Protein AF-A0A0F9B6E0-F1 (afdb_monomer_lite)

Foldseek 3Di:
DVLVLLLVLLVQLVVVPVCSLVVSCVVSVDDSVSNVVSNVCVVVVVDDPPPVDPDGPDPDDDQLCVVPVCLLVVLVVLLVVQQPDDPPDPDSDRVDQLQVSCVVSVVVVDNDDSVSSVVSVVVVD

Structure (mmCIF, N/CA/C/O backbone):
data_AF-A0A0F9B6E0-F1
#
_entry.id   AF-A0A0F9B6E0-F1
#
loop_
_atom_site.group_PDB
_atom_site.id
_atom_site.type_symbol
_atom_site.label_atom_id
_atom_site.label_alt_id
_atom_site.label_comp_id
_atom_site.label_asym_id
_atom_site.label_entity_id
_atom_site.label_seq_id
_atom_site.pdbx_PDB_ins_code
_atom_site.Cartn_x
_atom_site.Cartn_y
_atom_site.Cartn_z
_atom_site.occupancy
_atom_site.B_iso_or_equiv
_atom_site.auth_seq_id
_atom_site.auth_comp_id
_atom_site.auth_asym_id
_atom_site.auth_atom_id
_atom_site.pdbx_PDB_model_num
ATOM 1 N N . PRO A 1 1 ? -16.412 10.375 5.792 1.00 79.38 1 PRO A N 1
ATOM 2 C CA . PRO A 1 1 ? -16.061 9.048 5.224 1.00 79.38 1 PRO A CA 1
ATOM 3 C C . PRO A 1 1 ? -16.173 7.955 6.291 1.00 79.38 1 PRO A C 1
ATOM 5 O O . PRO A 1 1 ? -15.732 8.175 7.416 1.00 79.38 1 PRO A O 1
ATOM 8 N N . GLU A 1 2 ? -16.772 6.808 5.964 1.00 84.81 2 GLU A N 1
ATOM 9 C CA . GLU A 1 2 ? -17.061 5.747 6.947 1.00 84.81 2 GLU A CA 1
ATOM 10 C C . GLU A 1 2 ? -15.791 5.196 7.626 1.00 84.81 2 GLU A C 1
ATOM 12 O O . GLU A 1 2 ? -15.784 4.943 8.830 1.00 84.81 2 GLU A O 1
ATOM 17 N N . ASN A 1 3 ? -14.673 5.105 6.894 1.00 87.44 3 ASN A N 1
ATOM 18 C CA . ASN A 1 3 ? -13.387 4.648 7.438 1.00 87.44 3 ASN A CA 1
ATOM 19 C C . ASN A 1 3 ? -12.842 5.549 8.559 1.00 87.44 3 ASN A C 1
ATOM 21 O O . ASN A 1 3 ? -12.406 5.052 9.593 1.00 87.44 3 ASN A O 1
ATOM 25 N N . ILE A 1 4 ? -12.949 6.870 8.405 1.00 88.88 4 ILE A N 1
ATOM 26 C CA . ILE A 1 4 ? -12.513 7.827 9.433 1.00 88.88 4 ILE A CA 1
ATOM 27 C C . ILE A 1 4 ? -13.374 7.684 10.694 1.00 88.88 4 ILE A C 1
ATOM 29 O O . ILE A 1 4 ? -12.853 7.687 11.807 1.00 88.88 4 ILE A O 1
ATOM 33 N N . ARG A 1 5 ? -14.693 7.493 10.533 1.00 91.50 5 ARG A N 1
ATOM 34 C CA . ARG A 1 5 ? -15.625 7.331 11.660 1.00 91.50 5 ARG A CA 1
ATOM 35 C C . ARG A 1 5 ? -15.248 6.130 12.528 1.00 91.50 5 ARG A C 1
ATOM 37 O O . ARG A 1 5 ? -15.167 6.260 13.748 1.00 91.50 5 ARG A O 1
ATOM 44 N N . ARG A 1 6 ? -14.987 4.974 11.909 1.00 93.38 6 ARG A N 1
ATOM 45 C CA . ARG A 1 6 ? -1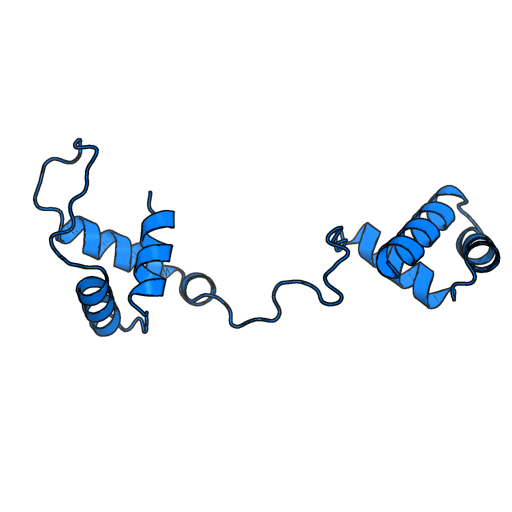4.615 3.753 12.643 1.00 93.38 6 ARG A CA 1
ATOM 46 C C . ARG A 1 6 ? -13.218 3.824 13.267 1.00 93.38 6 ARG A C 1
ATOM 48 O O . ARG A 1 6 ? -13.057 3.320 14.374 1.00 93.38 6 ARG A O 1
ATOM 55 N N . TRP A 1 7 ? -12.236 4.461 12.619 1.00 94.06 7 TRP A N 1
ATOM 56 C CA . TRP A 1 7 ? -10.898 4.643 13.204 1.00 94.06 7 TRP A CA 1
ATOM 57 C C . TRP A 1 7 ? -10.919 5.603 14.393 1.00 94.06 7 TRP A C 1
ATOM 59 O O . TRP A 1 7 ? -10.350 5.283 15.431 1.00 94.06 7 TRP A O 1
ATOM 69 N N . ASN A 1 8 ? -11.662 6.708 14.310 1.00 94.31 8 ASN A N 1
ATOM 70 C CA . ASN A 1 8 ? -11.832 7.617 15.446 1.00 94.31 8 ASN A CA 1
ATOM 71 C C . ASN A 1 8 ? -12.531 6.935 16.631 1.00 94.31 8 ASN A C 1
ATOM 73 O O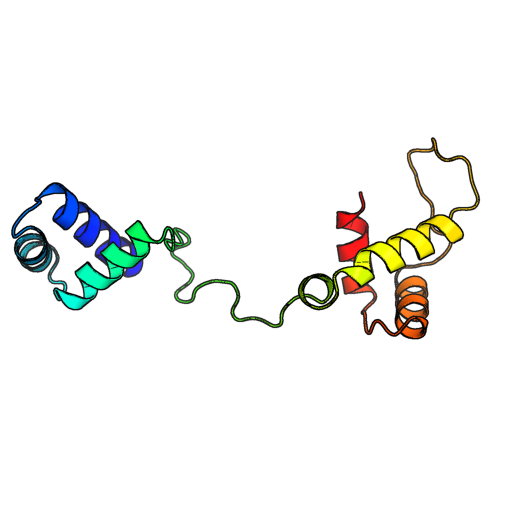 . ASN A 1 8 ? -12.121 7.119 17.774 1.00 94.31 8 ASN A O 1
ATOM 77 N N . ALA A 1 9 ? -13.545 6.101 16.375 1.00 96.06 9 ALA A N 1
ATOM 78 C CA . ALA A 1 9 ? -14.189 5.313 17.426 1.00 96.06 9 ALA A CA 1
ATOM 79 C C . ALA A 1 9 ? -13.229 4.292 18.065 1.00 96.06 9 ALA A C 1
ATOM 81 O O . ALA A 1 9 ? -13.280 4.072 19.274 1.00 96.06 9 ALA A O 1
ATOM 82 N N . ALA A 1 10 ? -12.335 3.688 17.278 1.00 95.94 10 ALA A N 1
ATOM 83 C CA . ALA A 1 10 ? -11.300 2.798 17.797 1.00 95.94 10 ALA A CA 1
ATOM 84 C C . ALA A 1 10 ? -10.254 3.544 18.640 1.00 95.94 10 ALA A C 1
ATOM 86 O O . ALA A 1 10 ? -9.941 3.083 19.735 1.00 95.94 10 ALA A O 1
ATOM 87 N N . LEU A 1 11 ? -9.785 4.715 18.196 1.00 95.75 11 LEU A N 1
ATOM 88 C CA . LEU A 1 11 ? -8.887 5.576 18.976 1.00 95.75 11 LEU A CA 1
ATOM 89 C C . LEU A 1 11 ? -9.524 5.999 20.306 1.00 95.75 11 LEU A C 1
ATOM 91 O O . LEU A 1 11 ? -8.894 5.878 21.354 1.00 95.75 11 LEU A O 1
ATOM 95 N N . LEU A 1 12 ? -10.796 6.410 20.282 1.00 96.19 12 LEU A N 1
ATOM 96 C CA . LEU A 1 12 ? -11.556 6.738 21.490 1.00 96.19 12 LEU A CA 1
ATOM 97 C C . LEU A 1 12 ? -11.641 5.534 22.440 1.00 96.19 12 LEU A C 1
ATOM 99 O O . LEU A 1 12 ? -11.402 5.666 23.638 1.00 96.19 12 LEU A O 1
ATOM 103 N N . ALA A 1 13 ? -11.936 4.342 21.912 1.00 96.19 13 ALA A N 1
ATOM 104 C CA . ALA A 1 13 ? -11.977 3.120 22.710 1.00 96.19 13 ALA A CA 1
ATOM 105 C C . ALA A 1 13 ? -10.618 2.796 23.356 1.00 96.19 13 ALA A C 1
ATOM 107 O O . ALA A 1 13 ? -10.589 2.338 24.497 1.00 96.19 13 ALA A O 1
ATOM 108 N N . MET A 1 14 ? -9.508 3.037 22.649 1.00 94.75 14 MET A N 1
ATOM 109 C CA . MET A 1 14 ? -8.149 2.846 23.171 1.00 94.75 14 MET A CA 1
ATOM 110 C C . MET A 1 14 ? -7.822 3.845 24.285 1.00 94.75 14 MET A C 1
ATOM 112 O O . MET A 1 14 ? -7.260 3.449 25.302 1.00 94.75 14 MET A O 1
ATOM 116 N N . GLN A 1 15 ? -8.216 5.113 24.129 1.00 95.62 15 GLN A N 1
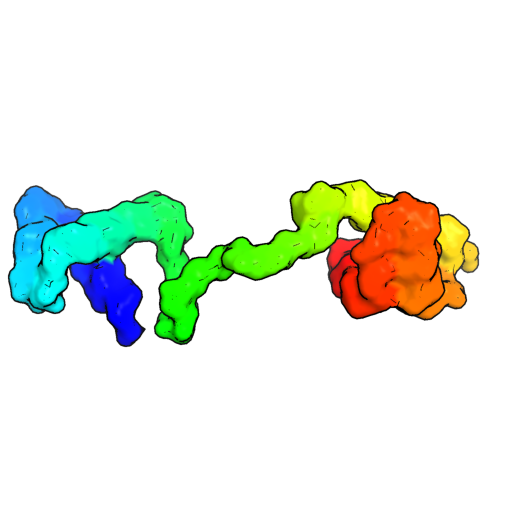ATOM 117 C CA . GLN A 1 15 ? -8.016 6.157 25.142 1.00 95.62 15 GLN A CA 1
ATOM 118 C C . GLN A 1 15 ? -8.821 5.903 26.424 1.00 95.62 15 GLN A C 1
ATOM 120 O O . GLN A 1 15 ? -8.333 6.169 27.518 1.00 95.62 15 GLN A O 1
ATOM 125 N N . LEU A 1 16 ? -10.041 5.371 26.298 1.00 93.88 16 LEU A N 1
ATOM 126 C CA . LEU A 1 16 ? -10.923 5.067 27.431 1.00 93.88 16 LEU A CA 1
ATOM 127 C C . LEU A 1 16 ? -10.507 3.808 28.216 1.00 93.88 16 LEU A C 1
ATOM 129 O O . LEU A 1 16 ? -10.944 3.622 29.350 1.00 93.88 16 LEU A O 1
ATOM 133 N N . GLY A 1 17 ? -9.684 2.928 27.637 1.00 90.81 17 GLY A N 1
ATOM 134 C CA . GLY A 1 17 ? -9.197 1.720 28.307 1.00 90.81 17 GLY A CA 1
ATOM 135 C C . GLY A 1 17 ? -10.282 0.655 28.534 1.00 90.81 17 GLY A C 1
ATOM 136 O O . GLY A 1 17 ? -11.003 0.265 27.610 1.00 90.81 17 GLY A O 1
ATOM 137 N N . TYR A 1 18 ? -10.372 0.115 29.756 1.00 92.69 18 TYR A N 1
ATOM 138 C CA . TYR A 1 18 ? -11.306 -0.973 30.072 1.00 92.69 18 TYR A CA 1
ATOM 139 C C . TYR A 1 18 ? -12.766 -0.536 29.878 1.00 92.69 18 TYR A C 1
ATOM 141 O O . TYR A 1 18 ? -13.191 0.509 30.360 1.00 92.69 18 TYR A O 1
ATOM 149 N N . GLY A 1 19 ? -13.549 -1.330 29.142 1.00 92.44 19 GLY A N 1
ATOM 150 C CA . GLY A 1 19 ? -14.923 -0.968 28.764 1.00 92.44 19 GLY A CA 1
ATOM 151 C C . GLY A 1 19 ? -15.027 0.092 27.655 1.00 92.44 19 GLY A C 1
ATOM 152 O O . GLY A 1 19 ? -16.129 0.349 27.166 1.00 92.44 19 GLY A O 1
ATOM 153 N N . GLY A 1 20 ? -13.901 0.644 27.185 1.00 93.94 20 GLY A N 1
ATOM 154 C CA . GLY A 1 20 ? -13.846 1.688 26.161 1.00 93.94 20 GLY A CA 1
ATOM 155 C C . GLY A 1 20 ? -14.521 1.308 24.844 1.00 93.94 20 GLY A C 1
ATOM 156 O O . GLY A 1 20 ? -15.175 2.146 24.235 1.00 93.94 20 GLY A O 1
ATOM 157 N N . MET A 1 21 ? -14.469 0.035 24.429 1.00 93.69 21 MET A N 1
ATOM 158 C CA . MET A 1 21 ? -15.175 -0.429 23.220 1.00 93.69 21 MET A CA 1
ATOM 159 C C . MET A 1 21 ? -16.698 -0.307 23.327 1.00 93.69 21 MET A C 1
ATOM 161 O O . MET A 1 21 ? -17.352 0.009 22.335 1.00 93.69 21 MET A O 1
ATOM 165 N N . LYS A 1 22 ? -17.269 -0.563 24.511 1.00 95.38 22 LYS A N 1
ATOM 166 C CA . LYS A 1 22 ? -18.714 -0.451 24.733 1.00 95.38 22 LYS A CA 1
ATOM 167 C C . LYS A 1 22 ? -19.135 1.018 24.687 1.00 95.38 22 LYS A C 1
ATOM 169 O O . LYS A 1 22 ? -20.013 1.360 23.905 1.00 95.38 22 LYS A O 1
ATOM 174 N N . MET A 1 23 ? -18.441 1.872 25.442 1.00 95.62 23 MET A N 1
ATOM 175 C CA . MET A 1 23 ? -18.701 3.317 25.467 1.00 95.62 23 MET A CA 1
ATOM 176 C C . MET A 1 23 ? -18.509 3.958 24.089 1.00 95.62 23 MET A C 1
ATOM 178 O O . MET A 1 23 ? -19.365 4.705 23.628 1.00 95.62 23 MET A O 1
ATOM 182 N N . ALA A 1 24 ? -17.431 3.622 23.378 1.00 95.56 24 ALA A N 1
ATOM 183 C CA . ALA A 1 24 ? -17.209 4.113 22.022 1.00 95.56 24 ALA A CA 1
ATOM 184 C C . ALA A 1 24 ? -18.305 3.647 21.052 1.00 95.56 24 ALA A C 1
ATOM 186 O O . ALA A 1 24 ? -18.695 4.412 20.172 1.00 95.56 24 ALA A O 1
ATOM 187 N N . GLY A 1 25 ? -18.831 2.428 21.208 1.00 96.00 25 GLY A N 1
ATOM 188 C CA . GLY A 1 25 ? -19.980 1.937 20.442 1.00 96.00 25 GLY A CA 1
ATOM 189 C C . GLY A 1 25 ? -21.259 2.724 20.716 1.00 96.00 25 GLY A C 1
ATOM 190 O O . GLY A 1 25 ? -21.927 3.136 19.774 1.00 96.00 25 GLY A O 1
ATOM 191 N N . GLU A 1 26 ? -21.558 2.999 21.985 1.00 95.44 26 GLU A N 1
ATOM 192 C CA . GLU A 1 26 ? -22.717 3.802 22.403 1.00 95.44 26 GLU A CA 1
ATOM 193 C C . GLU A 1 26 ? -22.629 5.249 21.891 1.00 95.44 26 GLU A C 1
ATOM 195 O O . GLU A 1 26 ? -23.605 5.773 21.361 1.00 95.44 26 GLU A O 1
ATOM 200 N N . ILE A 1 27 ? -21.445 5.869 21.962 1.00 94.38 27 ILE A N 1
ATOM 201 C CA . ILE A 1 27 ? -21.206 7.244 21.490 1.00 94.38 27 ILE A CA 1
ATOM 202 C C . ILE A 1 27 ? -21.254 7.326 19.960 1.00 94.38 27 ILE A C 1
ATOM 204 O O . ILE A 1 27 ? -21.866 8.226 19.391 1.00 94.38 27 ILE A O 1
ATOM 208 N N . SER A 1 28 ? -20.570 6.407 19.272 1.00 92.25 28 SER A N 1
ATOM 209 C CA . SER A 1 28 ? -20.417 6.464 17.814 1.00 92.25 28 SER A CA 1
ATOM 21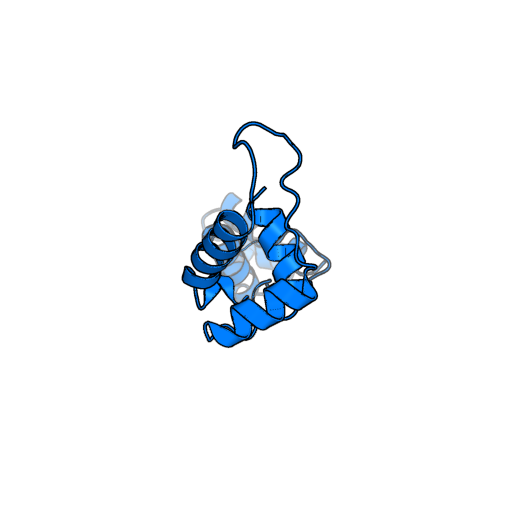0 C C . SER A 1 28 ? -21.553 5.787 17.047 1.00 92.25 28 SER A C 1
ATOM 212 O O . SER A 1 28 ? -21.619 5.939 15.826 1.00 92.25 28 SER A O 1
ATOM 214 N N . GLY A 1 29 ? -22.423 5.027 17.719 1.00 95.19 29 GLY A N 1
ATOM 215 C CA . GLY A 1 29 ? -23.460 4.192 17.105 1.00 95.19 29 GLY A CA 1
ATOM 216 C C . GLY A 1 29 ? -22.918 3.006 16.296 1.00 95.19 29 GLY A C 1
ATOM 217 O O . GLY A 1 29 ? -23.651 2.425 15.498 1.00 95.19 29 GLY A O 1
ATOM 218 N N . LEU A 1 30 ? -21.633 2.666 16.440 1.00 95.25 30 LEU A N 1
ATOM 219 C CA . LEU A 1 30 ? -20.993 1.571 15.712 1.00 95.25 30 LEU A CA 1
ATOM 220 C C . LEU A 1 30 ? -21.037 0.266 16.508 1.00 95.25 30 LEU A C 1
ATOM 222 O O . LEU A 1 30 ? -20.908 0.241 17.731 1.00 95.25 30 LEU A O 1
ATOM 226 N N . SER A 1 31 ? -21.141 -0.853 15.790 1.00 95.31 31 SER A N 1
ATOM 227 C CA . SER A 1 31 ? -21.068 -2.176 16.409 1.00 95.31 31 SER A CA 1
ATOM 228 C C . SER A 1 31 ? -19.669 -2.450 16.986 1.00 95.31 31 SER A C 1
ATOM 230 O O . SER A 1 31 ? -18.655 -2.061 16.396 1.00 95.31 31 SER A O 1
ATOM 232 N N . GLN A 1 32 ? -19.591 -3.184 18.103 1.00 93.38 32 GLN A N 1
ATOM 233 C CA . GLN A 1 32 ? -18.302 -3.577 18.692 1.00 93.38 32 GLN A CA 1
ATOM 234 C C . GLN A 1 32 ? -17.383 -4.328 17.703 1.00 93.38 32 GLN A C 1
ATOM 236 O O . GLN A 1 32 ? -16.192 -4.016 17.670 1.00 93.38 32 GLN A O 1
ATOM 241 N N . PRO A 1 33 ? -17.875 -5.256 16.848 1.00 96.12 33 PRO A N 1
ATOM 242 C CA . PRO A 1 33 ? -17.046 -5.875 15.811 1.00 96.12 33 PRO A CA 1
ATOM 243 C C . PRO A 1 33 ? -16.408 -4.870 14.843 1.00 96.12 33 PRO A C 1
ATOM 245 O O . PRO A 1 33 ? -15.248 -5.047 14.469 1.00 96.12 33 PRO A O 1
ATOM 248 N N . THR A 1 34 ? -17.128 -3.806 14.466 1.00 94.94 34 THR A N 1
ATOM 249 C CA . THR A 1 34 ? -16.612 -2.742 13.588 1.00 94.94 34 THR A CA 1
ATOM 250 C C . THR A 1 34 ? -15.463 -1.988 14.250 1.00 94.94 34 THR A C 1
ATOM 252 O O . THR A 1 34 ? -14.415 -1.798 13.632 1.00 94.94 34 THR A O 1
ATOM 255 N N . ILE A 1 35 ? -15.639 -1.598 15.515 1.00 95.38 35 ILE A N 1
ATOM 256 C CA . ILE A 1 35 ? -14.622 -0.877 16.293 1.00 95.38 35 ILE A CA 1
ATOM 257 C C . ILE A 1 35 ? -13.399 -1.769 16.525 1.00 95.38 35 ILE A C 1
ATOM 259 O O . ILE A 1 35 ? -12.272 -1.324 16.335 1.00 95.38 35 ILE A O 1
ATOM 263 N N . ARG A 1 36 ? -13.604 -3.052 16.851 1.00 95.19 36 ARG A N 1
ATOM 264 C CA . ARG A 1 36 ? -12.517 -4.028 17.021 1.00 95.19 36 ARG A CA 1
ATOM 265 C C . ARG A 1 36 ? -11.692 -4.188 15.747 1.00 95.19 36 ARG A C 1
ATOM 267 O O . ARG A 1 36 ? -10.469 -4.159 15.813 1.00 95.19 36 ARG A O 1
ATOM 274 N N . LYS A 1 37 ? -12.349 -4.319 14.590 1.00 94.25 37 LYS A N 1
ATOM 275 C CA . LYS A 1 37 ? -11.661 -4.391 13.295 1.00 94.25 37 LYS A CA 1
ATOM 276 C C . LYS A 1 37 ? -10.884 -3.107 13.001 1.00 94.25 37 LYS A C 1
ATOM 278 O O . LYS A 1 37 ? -9.745 -3.174 12.564 1.00 94.25 37 LYS A O 1
ATOM 283 N N . ALA A 1 38 ? -11.481 -1.944 13.257 1.00 93.62 38 ALA A N 1
ATOM 284 C CA . ALA A 1 38 ? -10.807 -0.662 13.080 1.00 93.62 38 ALA A CA 1
ATOM 285 C C . ALA A 1 38 ? -9.590 -0.504 14.006 1.00 93.62 38 ALA A C 1
ATOM 287 O O . ALA A 1 38 ? -8.577 0.025 13.564 1.00 93.62 38 ALA A O 1
ATOM 288 N N . ARG A 1 39 ? -9.662 -1.013 15.243 1.00 94.56 39 ARG A N 1
ATOM 289 C CA . ARG A 1 39 ? -8.525 -1.059 16.171 1.00 94.56 39 ARG A CA 1
ATOM 290 C C . ARG A 1 39 ? -7.395 -1.930 15.637 1.00 94.56 39 ARG A C 1
ATOM 292 O O . ARG A 1 39 ? -6.263 -1.480 15.606 1.00 94.56 39 ARG A O 1
ATOM 299 N N . GLN A 1 40 ? -7.715 -3.136 15.172 1.00 94.25 40 GLN A N 1
ATOM 300 C CA . GLN A 1 40 ? -6.721 -4.036 14.590 1.00 94.25 40 GLN A CA 1
ATOM 301 C C . GLN A 1 40 ? -6.034 -3.403 13.373 1.00 94.25 40 GLN A C 1
ATOM 303 O O . GLN A 1 40 ? -4.827 -3.486 13.228 1.00 94.25 40 GLN A O 1
ATOM 308 N N . GLU A 1 41 ? -6.783 -2.704 12.521 1.00 91.94 41 GLU A N 1
ATOM 309 C CA . GLU A 1 41 ? -6.188 -1.996 11.385 1.00 91.94 41 GLU A CA 1
ATOM 310 C C . GLU A 1 41 ? -5.281 -0.826 11.786 1.00 91.94 41 GLU A C 1
ATOM 312 O O . GLU A 1 41 ? -4.327 -0.555 11.063 1.00 91.94 41 GLU A O 1
ATOM 317 N N . LEU A 1 42 ? -5.572 -0.145 12.901 1.00 91.88 42 LEU A N 1
ATOM 318 C CA . LEU A 1 42 ? -4.686 0.868 13.487 1.00 91.88 42 LEU A CA 1
ATOM 319 C C . LEU A 1 42 ? -3.416 0.230 14.067 1.00 91.88 42 LEU A C 1
ATOM 321 O O . LEU A 1 42 ? -2.336 0.772 13.884 1.00 91.88 42 LEU A O 1
ATOM 325 N N . GLU A 1 43 ? -3.545 -0.911 14.747 1.00 92.31 43 GLU A N 1
ATOM 326 C CA . GLU A 1 43 ? -2.423 -1.655 15.342 1.00 92.31 43 GLU A CA 1
ATOM 327 C C . GLU A 1 43 ? -1.492 -2.259 14.274 1.00 92.31 43 GLU A C 1
ATOM 329 O O . GLU A 1 43 ? -0.278 -2.254 14.449 1.00 92.31 43 GLU A O 1
ATOM 334 N N . ASP A 1 44 ? -2.049 -2.732 13.157 1.00 91.00 44 ASP A N 1
ATOM 335 C CA . ASP A 1 44 ? -1.300 -3.344 12.052 1.00 91.00 44 ASP A CA 1
ATOM 336 C C . ASP A 1 44 ? -0.723 -2.308 11.054 1.00 91.00 44 ASP A C 1
ATOM 338 O O . ASP A 1 44 ? -0.186 -2.693 10.013 1.00 91.00 44 ASP A O 1
ATOM 342 N N . ASP A 1 45 ? -0.873 -1.003 11.318 1.00 85.44 45 ASP A N 1
ATOM 343 C CA . ASP A 1 45 ? -0.478 0.092 10.411 1.00 85.44 45 ASP A CA 1
ATOM 344 C C . ASP A 1 45 ? -1.123 -0.012 9.006 1.00 85.44 45 ASP A C 1
ATOM 346 O O . ASP A 1 45 ? -0.568 0.360 7.971 1.00 85.44 45 ASP A O 1
ATOM 350 N N . LEU A 1 46 ? -2.356 -0.528 8.951 1.00 81.38 46 LEU A N 1
ATOM 351 C CA . LEU A 1 46 ? -3.118 -0.771 7.716 1.00 81.38 46 LEU A CA 1
ATOM 352 C C . LEU A 1 46 ? -4.072 0.379 7.366 1.00 81.38 46 LEU A C 1
ATOM 354 O O . LEU A 1 46 ? -5.016 0.192 6.584 1.00 81.38 46 LEU A O 1
ATOM 358 N N . VAL A 1 47 ? -3.861 1.544 7.975 1.00 80.75 47 VAL A N 1
ATOM 359 C CA . VAL A 1 47 ? -4.705 2.724 7.810 1.00 80.75 47 VAL A CA 1
ATOM 360 C C . VAL A 1 47 ? -4.317 3.462 6.541 1.00 80.75 47 VAL A C 1
ATOM 362 O O . VAL A 1 47 ? -3.215 3.984 6.407 1.00 80.75 47 VAL A O 1
ATOM 365 N N . ASP A 1 48 ? -5.263 3.523 5.611 1.00 77.88 48 ASP A N 1
ATOM 366 C CA . ASP A 1 48 ? -5.150 4.335 4.407 1.00 77.88 48 ASP A CA 1
ATOM 367 C C . ASP A 1 48 ? -5.941 5.629 4.609 1.00 77.88 48 ASP A C 1
ATOM 369 O O . ASP A 1 48 ? -7.172 5.646 4.539 1.00 77.88 48 ASP A O 1
ATOM 373 N N . TRP A 1 49 ? -5.239 6.718 4.918 1.00 75.69 49 TRP A N 1
ATOM 374 C CA . TRP A 1 49 ? -5.868 8.022 5.136 1.00 75.69 49 TRP A CA 1
ATOM 375 C C . TRP A 1 49 ? -6.451 8.625 3.847 1.00 75.69 49 TRP A C 1
ATOM 377 O O . TRP A 1 49 ? -7.163 9.629 3.922 1.00 75.69 49 TRP A O 1
ATOM 387 N N . ASP A 1 50 ? -6.216 7.998 2.685 1.00 75.19 50 ASP A N 1
ATOM 388 C CA . ASP A 1 50 ? -6.926 8.302 1.447 1.00 75.19 50 ASP A CA 1
ATOM 389 C C . ASP A 1 50 ? -8.396 7.861 1.549 1.00 75.19 50 ASP A C 1
ATOM 391 O O . ASP A 1 50 ? -8.793 6.713 1.323 1.00 75.19 50 ASP A O 1
ATOM 395 N N . CYS A 1 51 ? -9.233 8.821 1.927 1.00 66.56 51 CYS A N 1
ATOM 396 C CA . CYS A 1 51 ? -10.644 8.598 2.190 1.00 66.56 51 CYS A CA 1
ATOM 397 C C . CYS A 1 51 ? -11.519 8.427 0.935 1.00 66.56 51 CYS A C 1
ATOM 399 O O . CYS A 1 51 ? -12.714 8.152 1.085 1.00 66.56 51 CYS A O 1
ATOM 401 N N . GLU A 1 52 ? -10.947 8.531 -0.271 1.00 72.25 52 GLU A N 1
ATOM 402 C CA . GLU A 1 52 ? -11.641 8.244 -1.531 1.00 72.25 52 GLU A CA 1
ATOM 403 C C . GLU A 1 52 ? -11.658 6.741 -1.856 1.00 72.25 52 GLU A C 1
ATOM 405 O O . GLU A 1 52 ? -12.590 6.239 -2.497 1.00 72.25 52 GLU A O 1
ATOM 410 N N . ARG A 1 53 ? -10.665 5.974 -1.383 1.00 67.56 53 ARG A N 1
ATOM 411 C CA . ARG A 1 53 ? -10.563 4.537 -1.668 1.00 67.56 53 ARG A CA 1
ATOM 412 C C . ARG A 1 53 ? -11.249 3.679 -0.609 1.00 67.56 53 ARG A C 1
ATOM 414 O O . ARG A 1 53 ? -10.824 3.554 0.532 1.00 67.56 53 ARG A O 1
ATOM 421 N N . VAL A 1 54 ? -12.264 2.931 -1.044 1.00 69.25 54 VAL A N 1
ATOM 422 C CA . VAL A 1 54 ? -12.901 1.889 -0.214 1.00 69.25 54 VAL A CA 1
ATOM 423 C C . VAL A 1 54 ? -12.030 0.626 -0.105 1.00 69.25 54 VAL A C 1
ATOM 425 O O . VAL A 1 54 ? -12.097 -0.096 0.888 1.00 69.25 54 VAL A O 1
ATOM 428 N N . ARG A 1 55 ? -11.212 0.324 -1.125 1.00 73.62 55 ARG A N 1
ATOM 429 C CA . ARG A 1 55 ? -10.368 -0.884 -1.174 1.00 73.62 55 ARG A CA 1
ATOM 430 C C . ARG A 1 55 ? -8.897 -0.547 -0.962 1.00 73.62 55 ARG A C 1
ATOM 432 O O . ARG A 1 55 ? -8.386 0.382 -1.587 1.00 73.62 55 ARG A O 1
ATOM 439 N N . ARG A 1 56 ? -8.189 -1.399 -0.215 1.00 69.75 56 ARG A N 1
ATOM 440 C CA . ARG A 1 56 ? -6.729 -1.309 -0.052 1.00 69.75 56 ARG A CA 1
ATOM 441 C C . ARG A 1 56 ? -5.994 -1.343 -1.400 1.00 69.75 56 ARG A C 1
ATOM 443 O O . ARG A 1 56 ? -6.463 -2.016 -2.331 1.00 69.75 56 ARG A O 1
ATOM 450 N N . PRO A 1 57 ? -4.870 -0.619 -1.543 1.00 70.56 57 PRO A N 1
ATOM 451 C CA . PRO A 1 57 ? -3.987 -0.758 -2.697 1.00 70.56 57 PRO A CA 1
ATOM 452 C C . PRO A 1 57 ? -3.411 -2.181 -2.792 1.00 70.56 57 PRO A C 1
ATOM 454 O O . PRO A 1 57 ? -3.473 -2.965 -1.850 1.00 70.56 57 PRO A O 1
ATOM 457 N N . GLY A 1 58 ? -2.876 -2.538 -3.963 1.00 75.19 58 GLY A N 1
ATOM 458 C CA . GLY A 1 58 ? -2.192 -3.826 -4.163 1.00 75.19 58 GLY A CA 1
ATOM 459 C C . GLY A 1 58 ? -3.037 -4.968 -4.742 1.00 75.19 58 GLY A C 1
ATOM 460 O O . GLY A 1 58 ? -2.485 -6.015 -5.054 1.00 75.19 58 GLY A O 1
ATOM 461 N N . GLY A 1 59 ? -4.338 -4.769 -4.982 1.00 77.69 59 GLY A N 1
ATOM 462 C CA . GLY A 1 59 ? -5.207 -5.769 -5.634 1.00 77.69 59 GLY A CA 1
ATOM 463 C C . GLY A 1 59 ? -5.081 -5.876 -7.166 1.00 77.69 59 GLY A C 1
ATOM 464 O O . GLY A 1 59 ? -5.876 -6.564 -7.795 1.00 77.69 59 GLY A O 1
ATOM 465 N N . GLY A 1 60 ? -4.139 -5.157 -7.784 1.00 80.31 60 GLY A N 1
ATOM 466 C CA . GLY A 1 60 ? -3.918 -5.165 -9.235 1.00 80.31 60 GLY A CA 1
ATOM 467 C C . GLY A 1 60 ? -2.869 -6.186 -9.681 1.00 80.31 60 GLY A C 1
ATOM 468 O O . GLY A 1 60 ? -2.177 -6.792 -8.864 1.00 80.31 60 GLY A O 1
ATOM 469 N N . ARG A 1 61 ? -2.698 -6.345 -11.002 1.00 78.88 61 ARG A N 1
ATOM 470 C CA . ARG A 1 61 ? -1.617 -7.169 -11.567 1.00 78.88 61 ARG A CA 1
ATOM 471 C C . ARG A 1 61 ? -0.266 -6.674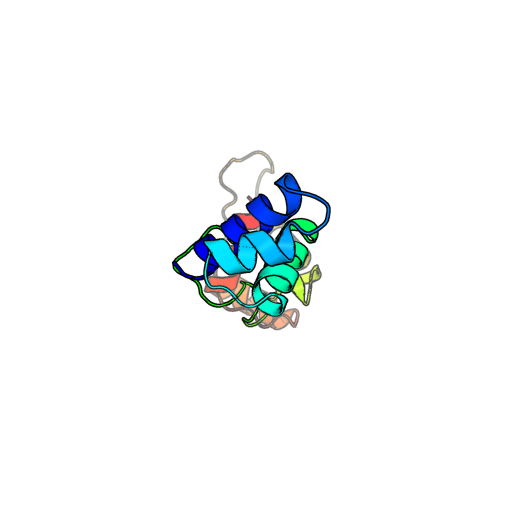 -11.038 1.00 78.88 61 ARG A C 1
ATOM 473 O O . ARG A 1 61 ? 0.097 -5.519 -11.269 1.00 78.88 61 ARG A O 1
ATOM 480 N N . LYS A 1 62 ? 0.473 -7.558 -10.355 1.00 82.00 62 LYS A N 1
ATOM 481 C CA . LYS A 1 62 ? 1.832 -7.271 -9.878 1.00 82.00 62 LYS A CA 1
ATOM 482 C C . LYS A 1 62 ? 2.703 -6.816 -11.044 1.00 82.00 62 LYS A C 1
ATOM 484 O O . LYS A 1 62 ? 2.589 -7.328 -12.163 1.00 82.00 62 LYS A O 1
ATOM 489 N N . ARG A 1 63 ? 3.552 -5.825 -10.785 1.00 84.19 63 ARG A N 1
ATOM 490 C CA . ARG A 1 63 ? 4.452 -5.298 -11.814 1.00 84.19 63 ARG A CA 1
ATOM 491 C C . ARG A 1 63 ? 5.507 -6.350 -12.156 1.00 84.19 63 ARG A C 1
ATOM 493 O O . ARG A 1 63 ? 5.838 -7.180 -11.315 1.00 84.19 63 ARG A O 1
ATOM 500 N N . ILE A 1 64 ? 6.037 -6.315 -13.379 1.00 83.88 64 ILE A N 1
ATOM 501 C CA . ILE A 1 64 ? 6.977 -7.348 -13.831 1.00 83.88 64 ILE A CA 1
ATOM 502 C C . ILE A 1 64 ? 8.234 -7.397 -12.953 1.00 83.88 64 ILE A C 1
ATOM 504 O O . ILE A 1 64 ? 8.664 -8.488 -12.613 1.00 83.88 64 ILE A O 1
ATOM 508 N N . GLU A 1 65 ? 8.724 -6.251 -12.467 1.00 83.25 65 GLU A N 1
ATOM 509 C CA . GLU A 1 65 ? 9.890 -6.198 -11.575 1.00 83.25 65 GLU A CA 1
ATOM 510 C C . GLU A 1 65 ? 9.632 -6.804 -10.186 1.00 83.25 65 GLU A C 1
ATOM 512 O O . GLU A 1 65 ? 10.569 -7.141 -9.479 1.00 83.25 65 GLU A O 1
ATOM 517 N N . GLN A 1 66 ? 8.365 -6.944 -9.778 1.00 84.19 66 GLN A N 1
ATOM 518 C CA . GLN A 1 66 ? 8.008 -7.609 -8.519 1.00 84.19 66 GLN A CA 1
ATOM 519 C C . GLN A 1 66 ? 7.957 -9.129 -8.678 1.00 84.19 66 GLN A C 1
ATOM 521 O O . GLN A 1 66 ? 8.113 -9.852 -7.701 1.00 84.19 66 GLN A O 1
ATOM 526 N N . ALA A 1 67 ? 7.660 -9.611 -9.886 1.00 83.25 67 ALA A N 1
ATOM 527 C CA . ALA A 1 67 ? 7.618 -11.037 -10.193 1.00 83.25 67 ALA A CA 1
ATOM 528 C C . ALA A 1 67 ? 8.984 -11.570 -10.646 1.00 83.25 67 ALA A C 1
ATOM 530 O O . ALA A 1 67 ? 9.276 -12.740 -10.433 1.00 83.25 67 ALA A O 1
ATOM 531 N N . ARG A 1 68 ? 9.772 -10.714 -11.300 1.00 84.44 68 ARG A N 1
ATOM 532 C CA . ARG A 1 68 ? 11.066 -11.006 -11.915 1.00 84.44 68 ARG A CA 1
ATOM 533 C C . ARG A 1 68 ? 12.017 -9.834 -11.674 1.00 84.44 68 ARG A C 1
ATOM 535 O O . ARG A 1 68 ? 12.049 -8.904 -12.489 1.00 84.44 68 ARG A O 1
ATOM 542 N N . PRO A 1 69 ? 12.723 -9.819 -10.535 1.00 84.25 69 PRO A N 1
ATOM 543 C CA . PRO A 1 69 ? 13.704 -8.783 -10.222 1.00 84.25 69 PRO A CA 1
ATOM 544 C C . PRO A 1 69 ? 14.795 -8.653 -11.295 1.00 84.25 69 PRO A C 1
ATOM 546 O O . PRO A 1 69 ? 15.210 -7.538 -11.606 1.00 84.25 69 PRO A O 1
ATOM 549 N N . GLU A 1 70 ? 15.163 -9.766 -11.940 1.00 87.25 70 GLU A N 1
ATOM 550 C CA . GLU A 1 70 ? 16.190 -9.853 -12.987 1.00 87.25 70 GLU A CA 1
ATOM 551 C C . GLU A 1 70 ? 15.918 -8.957 -14.209 1.00 87.25 70 GLU A C 1
ATOM 553 O O . GLU A 1 70 ? 16.836 -8.576 -14.930 1.00 87.25 70 GLU A O 1
ATOM 558 N N . VAL A 1 71 ? 14.663 -8.540 -14.417 1.00 88.50 71 VAL A N 1
ATOM 559 C CA . VAL A 1 71 ? 14.266 -7.641 -15.513 1.00 88.50 71 VAL A CA 1
ATOM 560 C C . VAL A 1 71 ? 14.983 -6.292 -15.435 1.00 88.50 71 VAL A C 1
ATOM 562 O O . VAL A 1 71 ? 15.238 -5.683 -16.474 1.00 88.50 71 VAL A O 1
ATOM 565 N N . LEU A 1 72 ? 15.263 -5.795 -14.226 1.00 88.56 72 LEU A N 1
ATOM 566 C CA . LEU A 1 72 ? 15.970 -4.525 -14.046 1.00 88.56 72 LEU A CA 1
ATOM 567 C C . LEU A 1 72 ? 17.450 -4.659 -14.407 1.00 88.56 72 LEU A C 1
ATOM 569 O O . LEU A 1 72 ? 17.972 -3.803 -15.119 1.00 88.56 72 LEU A O 1
ATOM 573 N N . ASP A 1 73 ? 18.087 -5.744 -13.975 1.00 87.19 73 ASP A N 1
ATOM 574 C CA . ASP A 1 73 ? 19.502 -6.003 -14.240 1.00 87.19 73 ASP A CA 1
ATOM 575 C C . ASP A 1 73 ? 19.754 -6.255 -15.729 1.00 87.19 73 ASP A C 1
ATOM 577 O O . ASP A 1 73 ? 20.688 -5.699 -16.306 1.00 87.19 73 ASP A O 1
ATOM 581 N N . ASP A 1 74 ? 18.885 -7.028 -16.381 1.00 87.25 74 ASP A N 1
ATOM 582 C CA . ASP A 1 74 ? 18.984 -7.303 -17.816 1.00 87.25 74 ASP A CA 1
ATOM 583 C C . ASP A 1 74 ? 18.743 -6.046 -18.659 1.00 87.25 74 ASP A C 1
ATOM 585 O O . ASP A 1 74 ? 19.426 -5.828 -19.661 1.00 87.25 74 ASP A O 1
ATOM 589 N N . LEU A 1 75 ? 17.811 -5.180 -18.240 1.00 87.81 75 LEU A N 1
ATOM 590 C CA . LEU A 1 75 ? 17.600 -3.889 -18.895 1.00 87.81 75 LEU A CA 1
ATOM 591 C C . LEU A 1 75 ? 18.817 -2.974 -18.723 1.00 87.81 75 LEU A C 1
ATOM 593 O O . LEU A 1 75 ? 19.197 -2.297 -19.674 1.00 87.81 75 LEU A O 1
ATOM 597 N N . LYS A 1 76 ? 19.426 -2.957 -17.532 1.00 86.81 76 LYS A N 1
ATOM 598 C CA . LYS A 1 76 ? 20.616 -2.153 -17.248 1.00 86.81 76 LYS A CA 1
ATOM 599 C C . LYS A 1 76 ? 21.802 -2.593 -18.109 1.00 86.81 76 LYS A C 1
ATOM 601 O O . LYS A 1 76 ? 22.382 -1.750 -18.782 1.00 86.81 76 LYS A O 1
ATOM 606 N N . LYS A 1 77 ? 22.083 -3.899 -18.179 1.00 85.25 77 LYS A N 1
ATOM 607 C CA . LYS A 1 77 ? 23.130 -4.463 -19.053 1.00 85.25 77 LYS A CA 1
ATOM 608 C C . LYS A 1 77 ? 22.899 -4.118 -20.520 1.00 85.25 77 LYS A C 1
ATOM 610 O O . LYS A 1 77 ? 23.806 -3.655 -21.194 1.00 85.25 77 LYS A O 1
ATOM 615 N N . LEU A 1 78 ? 21.662 -4.273 -20.999 1.00 83.44 78 LEU A N 1
ATOM 616 C CA . LEU A 1 78 ? 21.306 -3.945 -22.379 1.00 83.44 78 LEU A CA 1
ATOM 617 C C . LEU A 1 78 ? 21.535 -2.458 -22.701 1.00 83.44 78 LEU A C 1
ATOM 619 O O . LEU A 1 78 ? 21.898 -2.123 -23.823 1.00 83.44 78 LEU A O 1
ATOM 623 N N . VAL A 1 79 ? 21.312 -1.567 -21.733 1.00 82.88 79 VAL A N 1
ATOM 624 C CA . VAL A 1 79 ? 21.592 -0.133 -21.877 1.00 82.88 79 VAL A CA 1
ATOM 625 C C . VAL A 1 79 ? 23.097 0.145 -21.840 1.00 82.88 79 VAL A C 1
ATOM 627 O O . VAL A 1 79 ? 23.577 0.928 -22.656 1.00 82.88 79 VAL A O 1
ATOM 630 N N . GLU A 1 80 ? 23.846 -0.496 -20.942 1.00 77.12 80 GLU A N 1
ATOM 631 C CA . GLU A 1 80 ? 25.305 -0.356 -20.818 1.00 77.12 80 GLU A CA 1
ATOM 632 C C . GLU A 1 80 ? 26.037 -0.842 -22.078 1.00 77.12 80 GLU A C 1
ATOM 634 O O . GLU A 1 80 ? 26.845 -0.099 -22.628 1.00 77.12 80 GLU A O 1
ATOM 639 N N . ASP A 1 81 ? 25.678 -2.016 -22.606 1.00 71.12 81 ASP A N 1
ATOM 640 C CA . ASP A 1 81 ? 26.246 -2.585 -23.840 1.00 71.12 81 ASP A CA 1
ATOM 641 C C . ASP A 1 81 ? 25.977 -1.708 -25.076 1.00 71.12 81 ASP A C 1
ATOM 643 O O . ASP A 1 81 ? 26.729 -1.717 -26.053 1.00 71.12 81 ASP A O 1
ATOM 647 N N . GLU A 1 82 ? 24.879 -0.950 -25.057 1.00 65.31 82 GLU A N 1
ATOM 648 C CA . GLU A 1 82 ? 24.480 -0.046 -26.137 1.00 65.31 82 GLU A CA 1
ATOM 649 C C . GLU A 1 82 ? 25.015 1.384 -25.955 1.00 65.31 82 GLU A C 1
ATOM 651 O O . GLU A 1 82 ? 24.901 2.203 -26.874 1.00 65.31 82 GLU A O 1
ATOM 656 N N . THR A 1 83 ? 25.621 1.687 -24.803 1.00 61.72 83 THR A N 1
ATOM 657 C CA . THR A 1 83 ? 26.258 2.974 -24.520 1.00 61.72 83 THR A CA 1
ATOM 658 C C . THR A 1 83 ? 27.689 2.948 -25.057 1.00 61.72 83 THR A C 1
ATOM 660 O O . THR A 1 83 ? 28.649 2.671 -24.346 1.00 61.72 83 THR A O 1
ATOM 663 N N . ALA A 1 84 ? 27.854 3.237 -26.347 1.00 49.00 84 ALA A N 1
ATOM 664 C CA . ALA A 1 84 ? 29.174 3.470 -26.926 1.00 49.00 84 ALA A CA 1
ATOM 665 C C . ALA A 1 84 ? 29.644 4.902 -26.594 1.00 49.00 84 ALA A C 1
ATOM 667 O O . ALA A 1 84 ? 29.416 5.820 -27.380 1.00 49.00 84 ALA A O 1
ATOM 668 N N . GLY A 1 85 ? 30.260 5.117 -25.425 1.00 50.50 85 GLY A N 1
ATOM 669 C CA . GLY A 1 85 ? 30.803 6.429 -25.037 1.00 50.50 85 GLY A CA 1
ATOM 670 C C . GLY A 1 85 ? 31.120 6.609 -23.546 1.00 50.50 85 GLY A C 1
ATOM 671 O O . GLY A 1 85 ? 30.651 5.843 -22.712 1.00 50.50 85 GLY A O 1
ATOM 672 N N . ASP A 1 86 ? 31.936 7.631 -23.251 1.00 45.50 86 ASP A N 1
ATOM 673 C CA . ASP A 1 86 ? 32.585 7.962 -21.966 1.00 45.50 86 ASP A CA 1
ATOM 674 C C . ASP A 1 86 ? 31.625 7.954 -20.741 1.00 45.50 86 ASP A C 1
ATOM 676 O O . ASP A 1 86 ? 30.627 8.692 -20.753 1.00 45.50 86 ASP A O 1
ATOM 680 N N . PRO A 1 87 ? 31.921 7.182 -19.665 1.00 51.62 87 PRO A N 1
ATOM 681 C CA . PRO A 1 87 ? 31.037 6.976 -18.506 1.00 51.62 87 PRO A CA 1
ATOM 682 C C . PRO A 1 87 ? 30.631 8.233 -17.722 1.00 51.62 87 PRO A C 1
ATOM 684 O O . PRO A 1 87 ? 29.745 8.151 -16.871 1.00 51.62 87 PRO A O 1
ATOM 687 N N . SER A 1 88 ? 31.278 9.378 -17.966 1.00 51.66 88 SER A N 1
ATOM 688 C CA . SER A 1 88 ? 31.094 10.618 -17.192 1.00 51.66 88 SER A CA 1
ATOM 689 C C . SER A 1 88 ? 30.119 11.631 -17.807 1.00 51.66 88 SER A C 1
ATOM 691 O O . SER A 1 88 ? 29.931 12.712 -17.250 1.00 51.66 88 SER A O 1
ATOM 693 N N . SER A 1 89 ? 29.497 11.335 -18.949 1.00 44.53 89 SER A N 1
ATOM 694 C CA . SER A 1 89 ? 28.586 12.281 -19.606 1.00 44.53 89 SER A CA 1
ATOM 695 C C . SER A 1 89 ? 27.150 12.149 -19.074 1.00 44.53 89 SER A C 1
ATOM 697 O O . SER A 1 89 ? 26.570 11.066 -19.051 1.00 44.53 89 SER A O 1
ATOM 699 N N . ALA A 1 90 ? 26.567 13.271 -18.636 1.00 51.34 90 ALA A N 1
ATOM 700 C CA . ALA A 1 90 ? 25.242 13.366 -18.006 1.00 51.34 90 ALA A CA 1
ATOM 701 C C . ALA A 1 90 ? 24.055 13.001 -18.926 1.00 51.34 90 ALA A C 1
ATOM 703 O O . ALA A 1 90 ? 22.906 13.128 -18.516 1.00 51.34 90 ALA A O 1
ATOM 704 N N . ASP A 1 91 ? 24.326 12.553 -20.153 1.00 51.22 91 ASP A N 1
ATOM 705 C CA . ASP A 1 91 ? 23.326 12.268 -21.174 1.00 51.22 91 ASP A CA 1
ATOM 706 C C . ASP A 1 91 ? 23.638 10.914 -21.830 1.00 51.22 91 ASP A C 1
ATOM 708 O O . ASP A 1 91 ? 24.334 10.798 -22.841 1.00 51.22 91 ASP A O 1
ATOM 712 N N . ARG A 1 92 ? 23.141 9.849 -21.197 1.00 51.44 92 ARG A N 1
ATOM 713 C CA . ARG A 1 92 ? 23.335 8.450 -21.600 1.00 51.44 92 ARG A CA 1
ATOM 714 C C . ARG A 1 92 ? 22.445 8.149 -22.818 1.00 51.44 92 ARG A C 1
ATOM 716 O O . ARG A 1 92 ? 21.343 7.617 -22.693 1.00 51.44 92 ARG A O 1
ATOM 723 N N . TRP A 1 93 ? 22.872 8.550 -24.016 1.00 46.12 93 TRP A N 1
ATOM 724 C CA . TRP A 1 93 ? 22.092 8.325 -25.237 1.00 46.12 93 TRP A CA 1
ATOM 725 C C . TRP A 1 93 ? 22.140 6.855 -25.661 1.00 46.12 93 TRP A C 1
ATOM 727 O O . TRP A 1 93 ? 23.052 6.402 -26.349 1.00 46.12 93 TRP A O 1
ATOM 737 N N . VAL A 1 94 ? 21.101 6.106 -25.293 1.00 54.66 94 VAL A N 1
ATOM 738 C CA . VAL A 1 94 ? 20.854 4.775 -25.852 1.00 54.66 94 VAL A CA 1
ATOM 739 C C . VAL A 1 94 ? 20.491 4.944 -27.328 1.00 54.66 94 VAL A C 1
ATOM 741 O O . VAL A 1 94 ? 19.474 5.551 -27.665 1.00 54.66 94 VAL A O 1
ATOM 744 N N . ASN A 1 95 ? 21.283 4.372 -28.238 1.00 56.88 95 ASN A N 1
ATOM 745 C CA . ASN A 1 95 ? 21.049 4.465 -29.690 1.00 56.88 95 ASN A CA 1
ATOM 746 C C . ASN A 1 95 ? 19.731 3.761 -30.131 1.00 56.88 95 ASN A C 1
ATOM 748 O O . ASN A 1 95 ? 19.293 3.800 -31.287 1.00 56.88 95 ASN A O 1
ATOM 752 N N . ARG A 1 96 ? 19.045 3.087 -29.198 1.00 66.62 96 ARG A N 1
ATOM 753 C CA . ARG A 1 96 ? 17.776 2.391 -29.409 1.00 66.62 96 ARG A CA 1
ATOM 754 C C . ARG A 1 96 ? 16.612 3.096 -28.718 1.00 66.62 96 ARG A C 1
ATOM 756 O O . ARG A 1 96 ? 16.577 3.269 -27.509 1.00 66.62 96 ARG A O 1
ATOM 763 N N . SER A 1 97 ? 15.565 3.380 -29.499 1.00 80.69 97 SER A N 1
ATOM 764 C CA . SER A 1 97 ? 14.259 3.778 -28.953 1.00 80.69 97 SER A CA 1
ATOM 765 C C . SER A 1 97 ? 13.724 2.746 -27.947 1.00 80.69 97 SER A C 1
ATOM 767 O O . SER A 1 97 ? 13.970 1.545 -28.094 1.00 80.69 97 SER A O 1
ATOM 769 N N . SER A 1 98 ? 12.865 3.176 -27.022 1.00 84.25 98 SER A N 1
ATOM 770 C CA . SER A 1 98 ? 12.189 2.303 -26.044 1.00 84.25 98 SER A CA 1
ATOM 771 C C . SER A 1 98 ? 11.476 1.086 -26.656 1.00 84.25 98 SER A C 1
ATOM 773 O O . SER A 1 98 ? 11.375 0.037 -26.021 1.00 84.25 98 SER A O 1
ATOM 775 N N . ARG A 1 99 ? 11.012 1.178 -27.912 1.00 86.94 99 ARG A N 1
ATOM 776 C CA . ARG A 1 99 ? 10.417 0.049 -28.653 1.00 86.94 99 ARG A CA 1
ATOM 777 C C . ARG A 1 99 ? 11.446 -1.010 -29.046 1.00 86.94 99 ARG A C 1
ATOM 779 O O . ARG A 1 99 ? 11.150 -2.199 -28.975 1.00 86.94 99 ARG A O 1
ATOM 786 N N . LYS A 1 100 ? 12.648 -0.586 -29.442 1.00 84.81 100 LYS A N 1
ATOM 787 C CA . LYS A 1 100 ? 13.754 -1.492 -29.782 1.00 84.81 100 LYS A CA 1
ATOM 788 C C . LYS A 1 100 ? 14.282 -2.194 -28.524 1.00 84.81 100 LYS A C 1
ATOM 790 O O . LYS A 1 100 ? 14.480 -3.404 -28.565 1.00 84.81 100 LYS A O 1
ATOM 795 N N . LEU A 1 101 ? 14.390 -1.475 -27.402 1.00 86.12 101 LEU A N 1
ATOM 796 C CA . LEU A 1 101 ? 14.717 -2.064 -26.096 1.00 86.12 101 LEU A CA 1
ATOM 797 C C . LEU A 1 101 ? 13.666 -3.090 -25.652 1.00 86.12 101 LEU A C 1
ATOM 799 O O . LEU A 1 101 ? 14.015 -4.189 -25.240 1.00 86.12 101 LEU A O 1
ATOM 803 N N . ALA A 1 102 ? 12.373 -2.793 -25.817 1.00 89.38 102 ALA A N 1
ATOM 804 C CA . ALA A 1 102 ? 11.315 -3.761 -25.523 1.00 89.38 102 ALA A CA 1
ATOM 805 C C . ALA A 1 102 ? 11.418 -5.032 -26.388 1.00 89.38 102 ALA A C 1
ATOM 807 O O . ALA A 1 102 ? 11.222 -6.138 -25.889 1.00 89.38 102 ALA A O 1
ATOM 808 N N . ALA A 1 103 ? 11.762 -4.896 -27.673 1.00 87.69 103 ALA A N 1
ATOM 809 C CA . ALA A 1 103 ? 11.981 -6.044 -28.551 1.00 87.69 103 ALA A CA 1
ATOM 810 C C . ALA A 1 103 ? 13.207 -6.876 -28.134 1.00 87.69 103 ALA A C 1
ATOM 812 O O . ALA A 1 103 ? 13.147 -8.103 -28.176 1.00 87.69 103 ALA A O 1
ATOM 813 N N . ALA A 1 104 ? 14.297 -6.233 -27.710 1.00 87.50 104 ALA A N 1
ATOM 814 C CA . ALA A 1 104 ? 15.482 -6.911 -27.189 1.00 87.50 104 ALA A CA 1
ATOM 815 C C . ALA A 1 104 ? 15.195 -7.628 -25.857 1.00 87.50 104 ALA A C 1
ATOM 817 O O . ALA A 1 104 ? 15.490 -8.813 -25.733 1.00 87.50 104 ALA A O 1
ATOM 818 N N . MET A 1 105 ? 14.494 -6.979 -24.925 1.00 89.19 105 MET A N 1
ATOM 819 C CA . MET A 1 105 ? 14.023 -7.607 -23.683 1.00 89.19 105 MET A CA 1
ATOM 820 C C . MET A 1 105 ? 13.105 -8.808 -23.951 1.00 89.19 105 MET A C 1
ATOM 822 O O . MET A 1 105 ? 13.207 -9.831 -23.279 1.00 89.19 105 MET A O 1
ATOM 826 N N . LYS A 1 106 ? 12.260 -8.740 -24.989 1.00 90.06 106 LYS A N 1
ATOM 827 C CA . LYS A 1 106 ? 11.435 -9.880 -25.414 1.00 90.06 106 LYS A CA 1
ATOM 828 C C . LYS A 1 106 ? 12.280 -11.058 -25.908 1.00 90.06 106 LYS A C 1
ATOM 830 O O . LYS A 1 106 ? 11.918 -12.198 -25.633 1.00 90.06 106 LYS A O 1
ATOM 835 N N . LYS A 1 107 ? 13.401 -10.804 -26.596 1.00 87.31 107 LYS A N 1
ATOM 836 C CA . LYS A 1 107 ? 14.361 -11.853 -27.000 1.00 87.31 107 LYS A CA 1
ATOM 837 C C . LYS A 1 107 ? 15.068 -12.486 -25.797 1.00 87.31 107 LYS A C 1
ATOM 839 O O . LYS A 1 107 ? 15.346 -13.676 -25.844 1.00 87.31 107 LYS A O 1
ATOM 844 N N . LEU A 1 108 ? 15.281 -11.724 -24.723 1.00 85.50 108 LEU A N 1
ATOM 845 C CA . LEU A 1 108 ? 15.799 -12.216 -23.438 1.00 85.50 108 LEU A CA 1
ATOM 846 C C . LEU A 1 108 ? 14.749 -12.980 -22.603 1.00 85.50 108 LEU A C 1
ATOM 848 O O . LEU A 1 108 ? 15.051 -13.452 -21.515 1.00 85.50 108 LEU A O 1
ATOM 852 N N . GLY A 1 109 ? 13.510 -13.126 -23.094 1.00 88.44 109 GLY A N 1
ATOM 853 C CA . GLY A 1 109 ? 12.446 -13.863 -22.399 1.00 88.44 109 GLY A CA 1
ATOM 854 C C . GLY A 1 109 ? 11.569 -13.005 -21.480 1.00 88.44 109 GLY A C 1
ATOM 855 O O . GLY A 1 109 ? 10.670 -13.530 -20.814 1.00 88.44 109 GLY A O 1
ATOM 856 N N . HIS A 1 110 ? 11.763 -11.682 -21.478 1.00 86.62 110 HIS A N 1
ATOM 857 C CA . HIS A 1 110 ? 10.966 -10.739 -20.695 1.00 86.62 110 HIS A CA 1
ATOM 858 C C . HIS A 1 110 ? 9.873 -10.108 -21.553 1.00 86.62 110 HIS A C 1
ATOM 860 O O . HIS A 1 110 ? 10.127 -9.276 -22.423 1.00 86.62 110 HIS A O 1
ATOM 866 N N . ASN A 1 111 ? 8.614 -10.472 -21.299 1.00 87.44 111 ASN A N 1
ATOM 867 C CA . ASN A 1 111 ? 7.480 -9.892 -22.019 1.00 87.44 111 ASN A CA 1
ATOM 868 C C . ASN A 1 111 ? 7.130 -8.496 -21.468 1.00 87.44 111 ASN A C 1
ATOM 870 O O . ASN A 1 111 ? 6.227 -8.346 -20.641 1.00 87.44 111 ASN A O 1
ATOM 874 N N . VAL A 1 112 ? 7.867 -7.478 -21.919 1.00 88.38 112 VAL A N 1
ATOM 875 C CA . VAL A 1 112 ? 7.692 -6.070 -21.531 1.00 88.38 112 VAL A CA 1
ATOM 876 C C . VAL A 1 112 ? 7.217 -5.210 -22.698 1.00 88.38 112 VAL A C 1
ATOM 878 O O . VAL A 1 112 ? 7.672 -5.343 -23.832 1.00 88.38 112 VAL A O 1
ATOM 881 N N . SER A 1 113 ? 6.299 -4.284 -22.416 1.00 89.56 113 SER A N 1
ATOM 882 C CA . SER A 1 113 ? 5.903 -3.255 -23.382 1.00 89.56 113 SER A CA 1
ATOM 883 C C . SER A 1 113 ? 6.896 -2.088 -23.379 1.00 89.56 113 SER A C 1
ATOM 885 O O . SER A 1 113 ? 7.558 -1.836 -22.373 1.00 89.56 113 SER A O 1
ATOM 887 N N . HIS A 1 114 ? 6.949 -1.306 -24.460 1.00 88.81 114 HIS A N 1
ATOM 888 C CA . HIS A 1 114 ? 7.779 -0.093 -24.513 1.00 88.81 114 HIS A CA 1
ATOM 889 C C . HIS A 1 114 ? 7.434 0.923 -23.403 1.00 88.81 114 HIS A C 1
ATOM 891 O O . HIS A 1 114 ? 8.328 1.585 -22.885 1.00 88.81 114 HIS A O 1
ATOM 897 N N . VAL A 1 115 ? 6.165 1.002 -22.977 1.00 91.19 115 VAL A N 1
ATOM 898 C CA . VAL A 1 115 ? 5.730 1.842 -21.843 1.00 91.19 115 VAL A CA 1
ATOM 899 C C . VAL A 1 115 ? 6.318 1.324 -20.530 1.00 91.19 115 VAL A C 1
ATOM 901 O O . VAL A 1 115 ? 6.776 2.099 -19.691 1.00 91.19 115 VAL A O 1
ATOM 904 N N . SER A 1 116 ? 6.349 -0.001 -20.358 1.00 88.94 116 SER A N 1
ATOM 905 C CA . SER A 1 116 ? 6.995 -0.637 -19.209 1.00 88.94 116 SER A CA 1
ATOM 906 C C . SER A 1 116 ? 8.493 -0.340 -19.186 1.00 88.94 116 SER A C 1
ATOM 908 O O . SER A 1 116 ? 8.999 -0.014 -18.120 1.00 88.94 116 SER A O 1
ATOM 910 N N . VAL A 1 117 ? 9.168 -0.384 -20.340 1.00 88.50 117 VAL A N 1
ATOM 911 C CA . VAL A 1 117 ? 10.595 -0.047 -20.470 1.00 88.50 117 VAL A CA 1
ATOM 912 C C . VAL A 1 117 ? 10.865 1.407 -20.088 1.00 88.50 117 VAL A C 1
ATOM 914 O O . VAL A 1 117 ? 11.717 1.637 -19.245 1.00 88.50 117 VAL A O 1
ATOM 917 N N . ILE A 1 118 ? 10.103 2.381 -20.603 1.00 88.38 118 ILE A N 1
ATOM 918 C CA . ILE A 1 118 ? 10.266 3.806 -20.235 1.00 88.38 118 ILE A CA 1
ATOM 919 C C . ILE A 1 118 ? 10.163 3.998 -18.718 1.00 88.38 118 ILE A C 1
ATOM 921 O O . ILE A 1 118 ? 10.967 4.697 -18.111 1.00 88.38 118 ILE A O 1
ATOM 925 N N . ARG A 1 119 ? 9.170 3.362 -18.091 1.00 90.25 119 ARG A N 1
ATOM 926 C CA . ARG A 1 119 ? 8.982 3.428 -16.638 1.00 90.25 119 ARG A CA 1
ATOM 927 C C . ARG A 1 119 ? 10.134 2.778 -15.867 1.00 90.25 119 ARG A C 1
ATOM 929 O O . ARG A 1 119 ? 10.446 3.250 -14.783 1.00 90.25 119 ARG A O 1
ATOM 936 N N . LEU A 1 120 ? 10.696 1.678 -16.373 1.00 88.94 120 LEU A N 1
ATOM 937 C CA . LEU A 1 120 ? 11.831 0.996 -15.745 1.00 88.94 120 LEU A CA 1
ATOM 938 C C . LEU A 1 120 ? 13.127 1.798 -15.911 1.00 88.94 120 LEU A C 1
ATOM 940 O O . LEU A 1 120 ? 13.875 1.892 -14.951 1.00 88.94 120 LEU A O 1
ATOM 944 N N . LEU A 1 121 ? 13.346 2.438 -17.064 1.00 86.81 121 LEU A N 1
ATOM 945 C CA . LEU A 1 121 ? 14.482 3.339 -17.287 1.00 86.81 121 LEU A CA 1
ATOM 946 C C . LEU A 1 121 ? 14.473 4.510 -16.299 1.00 86.81 121 LEU A C 1
ATOM 948 O O . LEU A 1 121 ? 15.470 4.737 -15.637 1.00 86.81 121 LEU A O 1
ATOM 952 N N . LYS A 1 122 ? 13.314 5.143 -16.070 1.00 85.00 122 LYS A N 1
ATOM 953 C CA . LYS A 1 122 ? 13.156 6.197 -15.045 1.00 85.00 122 LYS A CA 1
ATOM 954 C C . LYS A 1 122 ? 13.445 5.756 -13.603 1.00 85.00 122 LYS A C 1
ATOM 956 O O . LYS A 1 122 ? 13.449 6.594 -12.714 1.00 85.00 122 LYS A O 1
ATOM 961 N N . LYS A 1 123 ? 13.538 4.449 -13.335 1.00 81.75 123 LYS A N 1
ATOM 962 C CA . LYS A 1 123 ? 13.939 3.918 -12.021 1.00 81.75 123 LYS A CA 1
ATOM 963 C C . LYS A 1 123 ? 15.443 3.633 -11.931 1.00 81.75 123 LYS A C 1
ATOM 965 O O . LYS A 1 123 ? 15.906 3.307 -10.845 1.00 81.75 123 LYS A O 1
ATOM 970 N N . LEU A 1 124 ? 16.134 3.604 -13.072 1.00 77.56 124 LEU A N 1
ATOM 971 C CA . LEU A 1 124 ? 17.575 3.377 -13.180 1.00 77.56 124 LEU A CA 1
ATOM 972 C C . LEU A 1 124 ? 18.365 4.699 -13.187 1.00 77.56 124 LEU A C 1
ATOM 974 O O . LEU A 1 124 ? 19.576 4.647 -12.971 1.00 77.56 124 LEU A O 1
ATOM 978 N N . ASP A 1 125 ? 17.683 5.822 -13.442 1.00 60.81 125 ASP A N 1
ATOM 979 C CA . ASP A 1 125 ? 18.139 7.189 -13.144 1.00 60.81 125 ASP A CA 1
ATOM 980 C C . ASP A 1 125 ? 18.128 7.444 -11.627 1.00 60.81 125 ASP A C 1
ATOM 982 O O . ASP A 1 125 ? 19.118 8.020 -11.123 1.00 60.81 125 ASP A O 1
#

InterPro domains:
  IPR011518 Transposase, Rhodopirellula-type [PF07592] (74-123)

Organism: NCBI:txid412755

Radius of gyration: 24.73 Å; chains: 1; bounding box: 56×27×60 Å

Secondary structure (DSSP, 8-state):
-HHHHHHHHHHHHHHH-TTHHHHHHHHH---HHHHHHHHHHHHTT-----TT-SS-TT-SPPPHHHH-THHHHHHHHHHHHH--S-TT-S----SS-HHHHHHHHHHTT----HHHHHHHHTTT-

pLDDT: mean 82.93, std 13.33, range [44.53, 96.19]

Sequence (125 aa):
PENIRRWNAALLAMQLGYGGMKMAGEISGLSQPTIRKARQELEDDLVDWDCERVRRPGGGRKRIEQARPEVLDDLKKLVEDETAGDPSSADRWVNRSSRKLAAAMKKLGHNVSHVSVIRLLKKLD

=== Feature glossary ===
The record interleaves many kinds of information about one protein. Here is each kind framed as the question it answers.

Q: What does the local fold look like, residue by residue?
A: A 3Di character summarizes, for each residue, the relative orientation of the Cα frame of its nearest spatial neighbor. Because it encodes fold topology rather than chemistry, 3Di alignments detect remote structural similarity that sequence alignment misses.

Q: Which residues are in helices, strands, or loops?
A: Secondary structure is the local, repeating backbone conformation. DSSP classifies it into eight states by reading the hydrogen-bond network: three helix types (H, G, I), two β types (E, B), two non-regular types (T, S), and unstructured coil (-).

Q: How big and how compact is the whole molecule?
A: Three whole-structure scalars: the radius of gyration (RMS distance of Cα from centroid, in Å), the count of Cα–Cα contacts (pairs closer than 8 Å and separated by more than four residues in sequence — i.e. tertiary, not local, contacts), and the bounding-box dimensions. Together they distinguish compact globular folds from extended fibres or disordered chains.

Q: How confident is the AlphaFold model at each residue?
A: For AlphaFold models, the B-factor field carries pLDDT — the model's own estimate of local accuracy on a 0–100 scale. Regions with pLDDT<50 should be treated as essentially unmodeled; they often correspond to intrinsically disordered segments.

Q: What family and function is it annotated with?
A: Functional annotations link the protein to curated databases. InterPro entries identify conserved domains and families by matching the sequence against member-database signatures (Pfam, PROSITE, CDD, …). Gene Ontology (GO) terms describe molecular function, biological process, and cellular component in a controlled vocabulary. CATH places the structure in a hierarchical fold classification (Class/Architecture/Topology/Homologous-superfamily). The organism is the source species.

Q: What known structures does this most resemble?
A: Nearest PDB neighbors are the top structural matches found by Foldseek when searching this structure against the entire Protein Data Bank. Each hit reports a TM-score (0 to 1; >0.5 almost always implies the same fold) and an E-value. These are *structural* homologs — they may share no detectable sequence similarity.

Q: Which residues are buried vs exposed?
A: Solvent-accessible surface area (SASA) is the area in Å² traced out by the centre of a 1.4 Å probe sphere (a water molecule) rolled over the protein's van der Waals surface (Shrake–Rupley / Lee–Richards construction). Buried residues have near-zero SASA; fully exposed residues can exceed 200 Å². The total SASA scales roughly with the number of surface residues.

Q: What are the backbone torsion angles?
A: φ (phi) and ψ (psi) are the two rotatable backbone dihedrals per residue: φ is the C(i-1)–N–Cα–C torsion, ψ is the N–Cα–C–N(i+1) torsion, both in degrees on (−180°, 180°]. α-helical residues cluster near (−60°, −45°); β-strand residues near (−120°, +130°). A Ramachandran plot is simply a scatter of (φ, ψ) for every residue.

Q: Are the domains correctly placed relative to each other?
A: Predicted aligned error is AlphaFold's pairwise confidence. Unlike pLDDT (per-residue), PAE is per-residue-pair and captures whether two parts of the structure are correctly placed relative to each other. Units are ångströms of expected positional error.

Q: What if only a Cα trace is available?
A: P-SEA three-state annotation labels each residue as helix, strand, or coil based purely on the geometry of the Cα trace. It serves as a fallback when the full backbone (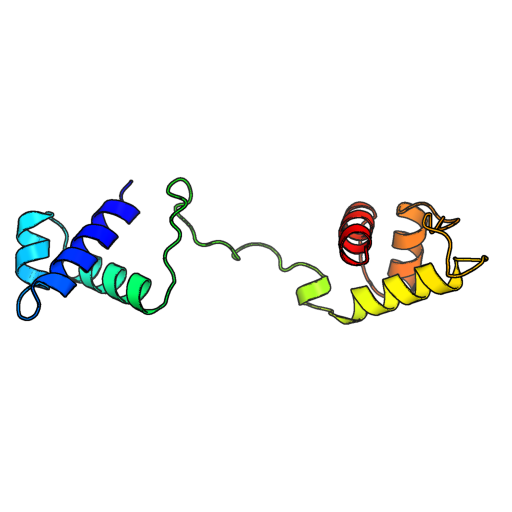and thus DSSP) is unavailable.

Q: What is the amino-acid chain?
A: This is the polypeptide sequence — one letter per residue, N-terminus first. Length ranges from a few dozen residues for small domains to over a thousand for large multi-domain proteins.

Q: What do the rendered images show?
A: The six renders are orthographic views along the three Cartesian axes in both directions. Representation (cartoon, sticks, or surface) and color scheme (sequence-rainbow or by-chain) vary across proteins so the training set covers all the common visualization conventions.

Q: What do the diagnostic plots show?
A: Plot images: a contact map (which residues are close in 3D, as an N×N binary image), a Ramachandran scatter (backbone torsion angles, revealing secondary-structure composition at a glance), and — for AlphaFold structures — a PAE heatmap (pairwise prediction confidence).

Q: How mobile is each atom in the crystal?
A: B-factor (Debye–Waller factor) reflects atomic displacement in the crystal lattice. It is an experimental observable (units Å²), not a prediction; low values mean the atom is pinned down, high values mean it moves or is heterogeneous across the crystal.

Q: Where is each backbone atom in 3D?
A: The mmCIF table is the protein's shape written out atom by atom. For each backbone N, Cα, C, and carbonyl O, it records an (x, y, z) coordinate triple in Å plus the residue type, chain letter, and residue number.